Protein 3X1X (pdb70)

Nearest PDB structures (foldseek):
  3x1x-assembly1_A  TM=1.006E+00  e=3.223E-36  Rattus norvegicus
  3x1y-assembly1_A  TM=1.004E+00  e=2.080E-35  Rattus norvegicus
  4m8n-assembly1_H  TM=9.677E-01  e=2.208E-30  Homo sapiens
  3kuc-assembly1_A  TM=9.573E-01  e=3.938E-30  Homo sapiens
  3brw-assembly4_D  TM=9.652E-01  e=1.253E-29  Homo sapiens

Structure (mmCIF, N/CA/C/O backbone):
data_3X1X
#
_entry.id   3X1X
#
_cell.length_a   43.722
_cell.length_b   52.460
_cell.length_c   60.790
_cell.angle_alpha   90.00
_cell.angle_beta   90.00
_cell.angle_gamma   90.00
#
_symmetry.space_group_name_H-M   'P 21 21 21'
#
loop_
_entity.id
_entity.type
_entity.pdbx_description
1 polymer 'Ras-related protein Rap-1b'
2 non-polymer 'PHOSPHOAMINOPHOSPHONIC ACID-GUANYLATE ESTER'
3 non-polymer 'MAGNESIUM ION'
4 non-polymer 'CADMIUM ION'
5 water water
#
loop_
_atom_site.group_PDB
_atom_site.id
_atom_site.type_symbol
_atom_site.label_atom_id
_atom_site.label_alt_id
_atom_site.label_comp_id
_atom_site.label_asym_id
_atom_site.label_entity_id
_atom_site.label_seq_id
_atom_site.pdbx_PDB_ins_code
_atom_site.Cartn_x
_atom_site.Cartn_y
_atom_site.Cartn_z
_atom_site.occupancy
_atom_site.B_iso_or_equiv
_atom_site.auth_seq_id
_atom_site.auth_comp_id
_atom_site.auth_asym_id
_atom_site.auth_atom_id
_atom_site.pdbx_PDB_model_num
ATOM 1 N N . MET A 1 1 ? 27.265 -6.551 -19.223 1.00 14.54 1 MET A N 1
ATOM 2 C CA . MET A 1 1 ? 26.796 -5.354 -18.550 1.00 13.96 1 MET A CA 1
ATOM 3 C C . MET A 1 1 ? 27.324 -5.331 -17.122 1.00 13.97 1 MET A C 1
ATOM 4 O O . MET A 1 1 ? 27.363 -6.363 -16.462 1.00 14.44 1 MET A O 1
ATOM 9 N N . ARG A 1 2 ? 27.738 -4.154 -16.661 1.00 14.01 2 ARG A N 1
ATOM 10 C CA . ARG A 1 2 ? 28.187 -3.964 -15.288 1.00 14.31 2 ARG A CA 1
ATOM 11 C C . ARG A 1 2 ? 27.070 -4.352 -14.330 1.00 13.32 2 ARG A C 1
ATOM 12 O O . ARG A 1 2 ? 25.924 -3.933 -14.512 1.00 13.25 2 ARG A O 1
ATOM 20 N N . GLU A 1 3 ? 27.407 -5.171 -13.336 1.00 13.06 3 GLU A N 1
ATOM 21 C CA . GLU A 1 3 ? 26.449 -5.602 -12.326 1.00 13.50 3 GLU A CA 1
ATOM 22 C C . GLU A 1 3 ? 26.770 -4.945 -10.984 1.00 12.78 3 GLU A C 1
ATOM 23 O O . GLU A 1 3 ? 27.934 -4.776 -10.622 1.00 13.18 3 GLU A O 1
ATOM 29 N N . TYR A 1 4 ? 25.721 -4.553 -10.271 1.00 11.94 4 TYR A N 1
ATOM 30 C CA . TYR A 1 4 ? 25.833 -3.883 -8.983 1.00 11.97 4 TYR A CA 1
ATOM 31 C C . TYR A 1 4 ? 25.121 -4.747 -7.945 1.00 10.90 4 TYR A C 1
ATOM 32 O O . TYR A 1 4 ? 23.943 -5.066 -8.113 1.00 10.87 4 TYR A O 1
ATOM 41 N N . LYS A 1 5 ? 25.838 -5.117 -6.886 1.00 10.34 5 LYS A N 1
ATOM 42 C CA . LYS A 1 5 ? 25.286 -5.924 -5.803 1.00 10.27 5 LYS A CA 1
ATOM 43 C C . LYS A 1 5 ? 24.900 -5.002 -4.649 1.00 8.71 5 LYS A C 1
ATOM 44 O O . LYS A 1 5 ? 25.764 -4.476 -3.932 1.00 9.08 5 LYS A O 1
ATOM 50 N N . LEU A 1 6 ? 23.596 -4.793 -4.491 1.00 7.71 6 LEU A N 1
ATOM 51 C CA . LEU A 1 6 ? 23.072 -3.871 -3.498 1.00 7.40 6 LEU A CA 1
ATOM 52 C C . LEU A 1 6 ? 22.433 -4.648 -2.356 1.00 6.97 6 LEU A C 1
ATOM 53 O O . LEU A 1 6 ? 21.934 -5.758 -2.553 1.00 7.54 6 LEU A O 1
ATOM 58 N N . VAL A 1 7 ? 22.441 -4.049 -1.163 1.00 6.45 7 VAL A N 1
ATOM 59 C CA . VAL A 1 7 ? 21.903 -4.697 0.023 1.00 6.42 7 VAL A CA 1
ATOM 60 C C . VAL A 1 7 ? 21.005 -3.707 0.763 1.00 6.14 7 VAL A C 1
ATOM 61 O O . VAL A 1 7 ? 21.416 -2.571 1.036 1.00 6.60 7 VAL A O 1
ATOM 65 N N . VAL A 1 8 ? 19.783 -4.137 1.071 1.00 5.55 8 VAL A N 1
ATOM 66 C CA . VAL A 1 8 ? 18.808 -3.313 1.775 1.00 5.62 8 VAL A CA 1
ATOM 67 C C . VAL A 1 8 ? 18.753 -3.820 3.213 1.00 5.91 8 VAL A C 1
ATOM 68 O O . VAL A 1 8 ? 18.478 -5.001 3.437 1.00 6.61 8 VAL A O 1
ATOM 72 N N . LEU A 1 9 ? 19.020 -2.919 4.161 1.00 6.30 9 LEU A N 1
ATOM 73 C CA . LEU A 1 9 ? 19.138 -3.245 5.578 1.00 7.11 9 LEU A CA 1
ATOM 74 C C . LEU A 1 9 ? 18.285 -2.306 6.413 1.00 7.03 9 LEU A C 1
ATOM 75 O O . LEU A 1 9 ? 17.977 -1.193 5.993 1.00 7.51 9 LEU A O 1
ATOM 80 N N . GLY A 1 10 ? 17.947 -2.752 7.621 1.00 6.75 10 GLY A N 1
ATOM 81 C CA . GLY A 1 10 ? 17.177 -1.948 8.545 1.00 7.10 10 GLY A CA 1
ATOM 82 C C . GLY A 1 10 ? 16.394 -2.805 9.511 1.00 7.10 10 GLY A C 1
ATOM 83 O O . GLY A 1 10 ? 16.297 -4.025 9.355 1.00 7.31 10 GLY A O 1
ATOM 84 N N . SER A 1 11 ? 15.835 -2.154 10.526 1.00 7.18 11 SER A N 1
ATOM 85 C CA . SER A 1 11 ? 15.050 -2.839 11.532 1.00 7.66 11 SER A CA 1
ATOM 86 C C . SER A 1 11 ? 13.746 -3.397 10.972 1.00 7.51 11 SER A C 1
ATOM 87 O O . SER A 1 11 ? 13.323 -3.076 9.855 1.00 7.19 11 SER A O 1
ATOM 90 N N . GLY A 1 12 ? 13.119 -4.265 11.750 1.00 7.86 12 GLY A N 1
ATOM 91 C CA . GLY A 1 12 ? 11.924 -4.929 11.278 1.00 8.03 12 GLY A CA 1
ATOM 92 C C . GLY A 1 12 ? 10.776 -3.994 10.961 1.00 8.06 12 GLY A C 1
ATOM 93 O O . GLY A 1 12 ? 10.528 -3.025 11.677 1.00 8.76 12 GLY A O 1
ATOM 94 N N . GLY A 1 13 ? 10.084 -4.288 9.862 1.00 7.83 13 GLY A N 1
ATOM 95 C CA . GLY A 1 13 ? 8.833 -3.630 9.539 1.00 7.82 13 GLY A CA 1
ATOM 96 C C . GLY A 1 13 ? 8.919 -2.276 8.864 1.00 7.40 13 GLY A C 1
ATOM 97 O O . GLY A 1 13 ? 7.888 -1.649 8.637 1.00 8.30 13 GLY A O 1
ATOM 98 N N . VAL A 1 14 ? 10.127 -1.827 8.535 1.00 6.78 14 VAL A N 1
ATOM 99 C CA . VAL A 1 14 ? 10.305 -0.491 7.978 1.00 6.59 14 VAL A CA 1
ATOM 100 C C . VAL A 1 14 ? 9.949 -0.395 6.497 1.00 6.39 14 VAL A C 1
ATOM 101 O O . VAL A 1 14 ? 9.751 0.710 5.996 1.00 6.64 14 VAL A O 1
ATOM 105 N N . GLY A 1 15 ? 9.865 -1.541 5.820 1.00 6.36 15 GLY A N 1
ATOM 106 C CA . GLY A 1 15 ? 9.524 -1.611 4.405 1.00 6.47 15 GLY A CA 1
ATOM 107 C C . GLY A 1 15 ? 10.666 -1.992 3.482 1.00 6.12 15 GLY A C 1
ATOM 108 O O . GLY A 1 15 ? 10.654 -1.613 2.314 1.00 6.07 15 GLY A O 1
ATOM 109 N N . LYS A 1 16 ? 11.636 -2.756 3.978 1.00 5.85 16 LYS A N 1
ATOM 110 C CA . LYS A 1 16 ? 12.725 -3.236 3.134 1.00 5.77 16 LYS A CA 1
ATOM 111 C C . LYS A 1 16 ? 12.195 -4.053 1.969 1.00 5.70 16 LYS A C 1
ATOM 112 O O . LYS A 1 16 ? 12.546 -3.820 0.803 1.00 6.02 16 LYS A O 1
ATOM 118 N N . SER A 1 17 ? 11.354 -5.027 2.280 1.00 5.72 17 SER A N 1
ATOM 119 C CA . SER A 1 17 ? 10.806 -5.887 1.243 1.00 6.26 17 SER A CA 1
ATOM 120 C C . SER A 1 17 ? 9.895 -5.093 0.312 1.00 6.23 17 SER A C 1
ATOM 121 O O . SER A 1 17 ? 9.957 -5.244 -0.914 1.00 6.40 17 SER A O 1
ATOM 124 N N . ALA A 1 18 ? 9.044 -4.253 0.887 1.00 6.06 18 ALA A N 1
ATOM 125 C CA . ALA A 1 18 ? 8.126 -3.465 0.082 1.00 6.18 18 ALA A CA 1
ATOM 126 C C . ALA A 1 18 ? 8.877 -2.565 -0.900 1.00 5.92 18 ALA A C 1
ATOM 127 O O . ALA A 1 18 ? 8.494 -2.444 -2.061 1.00 6.02 18 ALA A O 1
ATOM 129 N N . LEU A 1 19 ? 9.934 -1.909 -0.436 1.00 5.90 19 LEU A N 1
ATOM 130 C CA . LEU A 1 19 ? 10.705 -1.048 -1.327 1.00 6.11 19 LEU A CA 1
ATOM 131 C C . LEU A 1 19 ? 11.362 -1.848 -2.440 1.00 5.82 19 LEU A C 1
ATOM 132 O O . LEU A 1 19 ? 11.361 -1.431 -3.603 1.00 6.07 19 LEU A O 1
ATOM 137 N N . THR A 1 20 ? 11.928 -2.988 -2.080 1.00 5.97 20 THR A N 1
ATOM 138 C CA . THR A 1 20 ? 12.655 -3.802 -3.046 1.00 6.11 20 THR A CA 1
ATOM 139 C C . THR A 1 20 ? 11.701 -4.313 -4.127 1.00 6.08 20 THR A C 1
ATOM 140 O O . THR A 1 20 ? 11.975 -4.223 -5.330 1.00 6.30 20 THR A O 1
ATOM 144 N N . VAL A 1 21 ? 10.573 -4.858 -3.686 1.00 5.97 21 VAL A N 1
ATOM 145 C CA . VAL A 1 21 ? 9.584 -5.398 -4.611 1.00 6.25 21 VAL A CA 1
ATOM 146 C C . VAL A 1 21 ? 8.920 -4.299 -5.447 1.00 6.12 21 VAL A C 1
ATOM 147 O O . VAL A 1 21 ? 8.690 -4.476 -6.656 1.00 6.36 21 VAL A O 1
ATOM 151 N N . GLN A 1 22 ? 8.630 -3.152 -4.835 1.00 6.18 22 GLN A N 1
ATOM 152 C CA . GLN A 1 22 ? 8.076 -2.039 -5.606 1.00 6.43 22 GLN A CA 1
ATOM 153 C C . GLN A 1 22 ? 9.063 -1.606 -6.700 1.00 6.24 22 GLN A C 1
ATOM 154 O O . GLN A 1 22 ? 8.687 -1.431 -7.864 1.00 6.74 22 GLN A O 1
ATOM 160 N N . PHE A 1 23 ? 10.334 -1.460 -6.344 1.00 6.00 23 PHE A N 1
ATOM 161 C CA . PHE A 1 23 ? 11.320 -1.081 -7.348 1.00 6.26 23 PHE A CA 1
ATOM 162 C C . PHE A 1 23 ? 11.457 -2.127 -8.453 1.00 6.15 23 PHE A C 1
ATOM 163 O O . PHE A 1 23 ? 11.376 -1.814 -9.643 1.00 6.74 23 PHE A O 1
ATOM 171 N N . VAL A 1 24 ? 11.680 -3.371 -8.051 1.00 6.14 24 VAL A N 1
ATOM 172 C CA . VAL A 1 24 ? 12.031 -4.403 -9.016 1.00 6.39 24 VAL A CA 1
ATOM 173 C C . VAL A 1 24 ? 10.829 -4.881 -9.834 1.00 6.49 24 VAL A C 1
ATOM 174 O O . VAL A 1 24 ? 10.945 -5.135 -11.041 1.00 6.79 24 VAL A O 1
ATOM 178 N N . GLN A 1 25 ? 9.673 -4.983 -9.179 1.00 6.99 25 GLN A N 1
ATOM 179 C CA . GLN A 1 25 ? 8.495 -5.599 -9.774 1.00 7.57 25 GLN A CA 1
ATOM 180 C C . GLN A 1 25 ? 7.318 -4.651 -9.980 1.00 7.43 25 GLN A C 1
ATOM 181 O O . GLN A 1 25 ? 6.356 -5.020 -10.648 1.00 7.65 25 GLN A O 1
ATOM 187 N N . GLY A 1 26 ? 7.384 -3.430 -9.447 1.00 7.61 26 GLY A N 1
ATOM 188 C CA . GLY A 1 26 ? 6.335 -2.456 -9.693 1.00 7.98 26 GLY A CA 1
ATOM 189 C C . GLY A 1 26 ? 5.024 -2.722 -8.979 1.00 8.49 26 GLY A C 1
ATOM 190 O O . GLY A 1 26 ? 3.986 -2.205 -9.394 1.00 9.07 26 GLY A O 1
ATOM 191 N N . ILE A 1 27 ? 5.070 -3.512 -7.905 1.00 8.66 27 ILE A N 1
ATOM 192 C CA . ILE A 1 27 ? 3.878 -3.858 -7.141 1.00 9.10 27 ILE A CA 1
ATOM 193 C C . ILE A 1 27 ? 4.132 -3.672 -5.646 1.00 8.63 27 ILE A C 1
ATOM 194 O O . ILE A 1 27 ? 5.280 -3.724 -5.191 1.00 8.35 27 ILE A O 1
ATOM 199 N N . PHE A 1 28 ? 3.059 -3.407 -4.903 1.00 8.46 28 PHE A N 1
ATOM 200 C CA . PHE A 1 28 ? 3.135 -3.227 -3.454 1.00 8.94 28 PHE A CA 1
ATOM 201 C C . PHE A 1 28 ? 2.765 -4.541 -2.779 1.00 9.70 28 PHE A C 1
ATOM 202 O O . PHE A 1 28 ? 1.730 -5.123 -3.080 1.00 10.38 28 PHE A O 1
ATOM 210 N N . VAL A 1 29 ? 3.615 -5.004 -1.867 1.00 9.70 29 VAL A N 1
ATOM 211 C CA . VAL A 1 29 ? 3.391 -6.303 -1.227 1.00 10.33 29 VAL A CA 1
ATOM 212 C C . VAL A 1 29 ? 2.159 -6.367 -0.324 1.00 10.65 29 VAL A C 1
ATOM 213 O O . VAL A 1 29 ? 1.708 -7.459 0.018 1.00 10.66 29 VAL A O 1
ATOM 217 N N . GLU A 1 30 ? 1.621 -5.207 0.050 1.00 11.05 30 GLU A N 1
ATOM 218 C CA . GLU A 1 30 ? 0.533 -5.133 1.022 1.00 11.96 30 GLU A CA 1
ATOM 219 C C . GLU A 1 30 ? 0.963 -5.843 2.310 1.00 11.88 30 GLU A C 1
ATOM 220 O O . GLU A 1 30 ? 1.951 -5.443 2.917 1.00 11.74 30 GLU A O 1
ATOM 226 N N . LYS A 1 31 ? 0.263 -6.901 2.712 1.00 12.36 31 LYS A N 1
ATOM 227 C CA . LYS A 1 31 ? 0.624 -7.618 3.936 1.00 13.02 31 LYS A CA 1
ATOM 228 C C . LYS A 1 31 ? 1.485 -8.868 3.684 1.00 13.04 31 LYS A C 1
ATOM 229 O O . LYS A 1 31 ? 1.851 -9.564 4.635 1.00 13.49 31 LYS A O 1
ATOM 235 N N . TYR A 1 32 ? 1.805 -9.171 2.426 1.00 12.66 32 TYR A N 1
ATOM 236 C CA . TYR A 1 32 ? 2.648 -10.339 2.168 1.00 12.60 32 TYR A CA 1
ATOM 237 C C . TYR A 1 32 ? 4.064 -10.082 2.659 1.00 12.82 32 TYR A C 1
ATOM 238 O O . TYR A 1 32 ? 4.653 -9.035 2.392 1.00 12.64 32 TYR A O 1
ATOM 247 N N . ASP A 1 33 ? 4.602 -11.064 3.365 1.00 13.49 33 ASP A N 1
ATOM 248 C CA . ASP A 1 33 ? 5.824 -10.892 4.126 1.00 14.31 33 ASP A CA 1
ATOM 249 C C . ASP A 1 33 ? 6.819 -11.957 3.681 1.00 14.24 33 ASP A C 1
ATOM 250 O O . ASP A 1 33 ? 6.743 -13.095 4.144 1.00 14.70 33 ASP A O 1
ATOM 255 N N . PRO A 1 34 ? 7.738 -11.606 2.757 1.00 13.74 34 PRO A N 1
ATOM 256 C CA . PRO A 1 34 ? 8.745 -12.597 2.359 1.00 14.04 34 PRO A CA 1
ATOM 257 C C . PRO A 1 34 ? 9.538 -13.083 3.562 1.00 14.84 34 PRO A C 1
ATOM 258 O O . PRO A 1 34 ? 9.842 -12.304 4.469 1.00 15.18 34 PRO A O 1
ATOM 262 N N . THR A 1 35 ? 9.861 -14.367 3.585 1.00 15.42 35 THR A N 1
ATOM 263 C CA . THR A 1 35 ? 10.610 -14.905 4.712 1.00 15.96 35 THR A CA 1
ATOM 264 C C . THR A 1 35 ? 11.942 -15.481 4.276 1.00 15.16 35 THR A C 1
ATOM 265 O O . THR A 1 35 ? 12.643 -16.122 5.065 1.00 15.89 35 THR A O 1
ATOM 269 N N . ILE A 1 36 ? 12.279 -15.246 3.014 1.00 13.60 36 ILE A N 1
ATOM 270 C CA . ILE A 1 36 ? 13.595 -15.573 2.490 1.00 12.67 36 ILE A CA 1
ATOM 271 C C . ILE A 1 36 ? 14.358 -14.266 2.311 1.00 10.81 36 ILE A C 1
ATOM 272 O O . ILE A 1 36 ? 13.779 -13.246 1.936 1.00 10.44 36 ILE A O 1
ATOM 277 N N . GLU A 1 37 ? 15.646 -14.290 2.635 1.00 9.90 37 GLU A N 1
ATOM 278 C CA . GLU A 1 37 ? 16.540 -13.201 2.275 1.00 9.53 37 GLU A CA 1
ATOM 279 C C . GLU A 1 37 ? 16.953 -13.381 0.827 1.00 10.09 37 GLU A C 1
ATOM 280 O O . GLU A 1 37 ? 17.984 -13.975 0.508 1.00 11.16 37 GLU A O 1
ATOM 286 N N . ASP A 1 38 ? 16.124 -12.857 -0.058 1.00 9.58 38 ASP A N 1
ATOM 287 C CA . ASP A 1 38 ? 16.269 -13.150 -1.469 1.00 9.14 38 ASP A CA 1
ATOM 288 C C . ASP A 1 38 ? 16.874 -11.977 -2.206 1.00 8.39 38 ASP A C 1
ATOM 289 O O . ASP A 1 38 ? 16.920 -10.846 -1.705 1.00 8.43 38 ASP A O 1
ATOM 294 N N . SER A 1 39 ? 17.327 -12.274 -3.416 1.00 8.67 39 SER A N 1
ATOM 295 C CA . SER A 1 39 ? 17.851 -11.265 -4.312 1.00 9.71 39 SER A CA 1
ATOM 296 C C . SER A 1 39 ? 16.882 -11.031 -5.466 1.00 9.10 39 SER A C 1
ATOM 297 O O . SER A 1 39 ? 16.191 -11.951 -5.919 1.00 10.19 39 SER A O 1
ATOM 300 N N . TYR A 1 40 ? 16.849 -9.783 -5.922 1.00 7.92 40 TYR A N 1
ATOM 301 C CA . TYR A 1 40 ? 15.877 -9.300 -6.893 1.00 7.74 40 TYR A CA 1
ATOM 302 C C . TYR A 1 40 ? 16.617 -8.497 -7.959 1.00 7.84 40 TYR A C 1
ATOM 303 O O . TYR A 1 40 ? 17.374 -7.583 -7.628 1.00 8.78 40 TYR A O 1
ATOM 312 N N . ARG A 1 41 ? 16.399 -8.833 -9.228 1.00 7.43 41 ARG A N 1
ATOM 313 C CA . ARG A 1 41 ? 17.181 -8.258 -10.316 1.00 7.30 41 ARG A CA 1
ATOM 314 C C . ARG A 1 41 ? 16.389 -7.308 -11.195 1.00 6.84 41 ARG A C 1
ATOM 315 O O . ARG A 1 41 ? 15.242 -7.586 -11.540 1.00 6.57 41 ARG A O 1
ATOM 323 N N . LYS A 1 42 ? 17.021 -6.203 -11.583 1.00 6.81 42 LYS A N 1
ATOM 324 C CA . LYS A 1 42 ? 16.428 -5.246 -12.508 1.00 6.88 42 LYS A CA 1
ATOM 325 C C . LYS A 1 42 ? 17.530 -4.500 -13.240 1.00 7.26 42 LYS A C 1
ATOM 326 O O . LYS A 1 42 ? 18.490 -4.039 -12.620 1.00 7.39 42 LYS A O 1
ATOM 332 N N . GLN A 1 43 ? 17.368 -4.343 -14.554 1.00 7.63 43 GLN A N 1
ATOM 333 C CA . GLN A 1 43 ? 18.285 -3.537 -15.343 1.00 8.46 43 GLN A CA 1
ATOM 334 C C . GLN A 1 43 ? 17.775 -2.107 -15.397 1.00 9.28 43 GLN A C 1
ATOM 335 O O . GLN A 1 43 ? 16.581 -1.877 -15.598 1.00 9.78 43 GLN A O 1
ATOM 341 N N . VAL A 1 44 ? 18.676 -1.145 -15.229 1.00 10.30 44 VAL A N 1
ATOM 342 C CA . VAL A 1 44 ? 18.307 0.258 -15.327 1.00 11.36 44 VAL A CA 1
ATOM 343 C C . VAL A 1 44 ? 19.382 1.030 -16.081 1.00 10.78 44 VAL A C 1
ATOM 344 O O . VAL A 1 44 ? 20.457 0.504 -16.393 1.00 10.58 44 VAL A O 1
ATOM 348 N N . GLU A 1 45 ? 19.072 2.283 -16.376 1.00 11.10 45 GLU A N 1
ATOM 349 C CA . GLU A 1 45 ? 20.038 3.190 -16.956 1.00 11.63 45 GLU A CA 1
ATOM 350 C C . GLU A 1 45 ? 20.128 4.385 -16.029 1.00 11.55 45 GLU A C 1
ATOM 351 O O . GLU A 1 45 ? 19.121 5.026 -15.717 1.00 12.12 45 GLU A O 1
ATOM 357 N N . VAL A 1 46 ? 21.338 4.658 -15.567 1.00 11.69 46 VAL A N 1
ATOM 358 C CA . VAL A 1 46 ? 21.577 5.758 -14.655 1.00 12.33 46 VAL A CA 1
ATOM 359 C C . VAL A 1 46 ? 22.684 6.586 -15.262 1.00 13.26 46 VAL A C 1
ATOM 360 O O . VAL A 1 46 ? 23.755 6.064 -15.587 1.00 13.34 46 VAL A O 1
ATOM 364 N N . ASP A 1 47 ? 22.408 7.872 -15.444 1.00 14.44 47 ASP A N 1
ATOM 365 C CA . ASP A 1 47 ? 23.350 8.782 -16.079 1.00 15.68 47 ASP A CA 1
ATOM 366 C C . ASP A 1 47 ? 23.892 8.218 -17.401 1.00 15.88 47 ASP A C 1
ATOM 367 O O . ASP A 1 47 ? 25.102 8.193 -17.621 1.00 16.20 47 ASP A O 1
ATOM 372 N N . ALA A 1 48 ? 22.982 7.738 -18.249 1.00 15.67 48 ALA A N 1
ATOM 373 C CA . ALA A 1 48 ? 23.307 7.231 -19.590 1.00 15.55 48 ALA A CA 1
ATOM 374 C C . ALA A 1 48 ? 24.195 5.984 -19.606 1.00 15.15 48 ALA A C 1
ATOM 375 O O . ALA A 1 48 ? 24.835 5.676 -20.614 1.00 15.25 48 ALA A O 1
ATOM 377 N N . GLN A 1 49 ? 24.219 5.265 -18.491 1.00 14.70 49 GLN A N 1
ATOM 378 C CA . GLN A 1 49 ? 25.010 4.048 -18.374 1.00 14.85 49 GLN A CA 1
ATOM 379 C C . GLN A 1 49 ? 24.117 2.904 -17.923 1.00 13.57 49 GLN A C 1
ATOM 380 O O . GLN A 1 49 ? 23.354 3.046 -16.967 1.00 13.16 49 GLN A O 1
ATOM 386 N N . GLN A 1 50 ? 24.220 1.769 -18.607 1.00 12.85 50 GLN A N 1
ATOM 387 C CA . GLN A 1 50 ? 23.405 0.608 -18.288 1.00 12.87 50 GLN A CA 1
ATOM 388 C C . GLN A 1 50 ? 23.988 -0.170 -17.131 1.00 12.21 50 GLN A C 1
ATOM 389 O O . GLN A 1 50 ? 25.195 -0.418 -17.067 1.00 12.51 50 GLN A O 1
ATOM 395 N N . CYS A 1 51 ? 23.091 -0.572 -16.241 1.00 12.05 51 CYS A N 1
ATOM 396 C CA . CYS A 1 51 ? 23.434 -1.198 -14.983 1.00 12.64 51 CYS A CA 1
ATOM 397 C C . CYS A 1 51 ? 22.518 -2.401 -14.755 1.00 11.34 51 CYS A C 1
ATOM 398 O O . CYS A 1 51 ? 21.309 -2.253 -14.851 1.00 11.59 51 CYS A O 1
ATOM 401 N N . MET A 1 52 ? 23.063 -3.578 -14.439 1.00 10.24 52 MET A N 1
ATOM 402 C CA . MET A 1 52 ? 22.219 -4.644 -13.881 1.00 9.76 52 MET A CA 1
ATOM 403 C C . MET A 1 52 ? 22.301 -4.606 -12.373 1.00 8.92 52 MET A C 1
ATOM 404 O O . MET A 1 52 ? 23.381 -4.747 -11.802 1.00 9.17 52 MET A O 1
ATOM 409 N N . LEU A 1 53 ? 21.160 -4.417 -11.727 1.00 8.60 53 LEU A N 1
ATOM 410 C CA . LEU A 1 53 ? 21.125 -4.384 -10.276 1.00 8.87 53 LEU A CA 1
ATOM 411 C C . LEU A 1 53 ? 20.637 -5.706 -9.721 1.00 8.51 53 LEU A C 1
ATOM 412 O O . LEU A 1 53 ? 19.661 -6.271 -10.207 1.00 9.09 53 LEU A O 1
ATOM 417 N N . GLU A 1 54 ? 21.333 -6.195 -8.701 1.00 8.50 54 GLU A N 1
ATOM 418 C CA . GLU A 1 54 ? 20.863 -7.337 -7.935 1.00 8.95 54 GLU A CA 1
ATOM 419 C C . GLU A 1 54 ? 20.771 -6.899 -6.485 1.00 8.15 54 GLU A C 1
ATOM 420 O O . GLU A 1 54 ? 21.779 -6.553 -5.867 1.00 9.05 54 GLU A O 1
ATOM 426 N N . ILE A 1 55 ? 19.547 -6.887 -5.970 1.00 7.26 55 ILE A N 1
ATOM 427 C CA . ILE A 1 55 ? 19.245 -6.281 -4.682 1.00 6.97 55 ILE A CA 1
ATOM 428 C C . ILE A 1 55 ? 18.863 -7.346 -3.668 1.00 6.76 55 ILE A C 1
ATOM 429 O O . ILE A 1 55 ? 17.911 -8.102 -3.876 1.00 7.09 55 ILE A O 1
ATOM 434 N N . LEU A 1 56 ? 19.624 -7.407 -2.576 1.00 6.89 56 LEU A N 1
ATOM 435 C CA . LEU A 1 56 ? 19.398 -8.372 -1.514 1.00 7.10 56 LEU A CA 1
ATOM 436 C C . LEU A 1 56 ? 18.505 -7.760 -0.434 1.00 6.63 56 LEU A C 1
ATOM 437 O O . LEU A 1 56 ? 18.836 -6.736 0.167 1.00 7.01 56 LEU A O 1
ATOM 442 N N . ASP A 1 57 ? 17.367 -8.405 -0.204 1.00 6.46 57 ASP A N 1
ATOM 443 C CA . ASP A 1 57 ? 16.373 -7.998 0.781 1.00 6.77 57 ASP A CA 1
ATOM 444 C C . ASP A 1 57 ? 16.614 -8.727 2.103 1.00 7.31 57 ASP A C 1
ATOM 445 O O . ASP A 1 57 ? 16.164 -9.849 2.285 1.00 8.18 57 ASP A O 1
ATOM 450 N N . THR A 1 58 ? 17.310 -8.088 3.031 1.00 7.19 58 THR A N 1
ATOM 451 C CA . THR A 1 58 ? 17.687 -8.767 4.266 1.00 7.40 58 THR A CA 1
ATOM 452 C C . THR A 1 58 ? 16.581 -8.788 5.321 1.00 7.47 58 THR A C 1
ATOM 453 O O . THR A 1 58 ? 15.636 -8.001 5.275 1.00 7.81 58 THR A O 1
ATOM 457 N N . ALA A 1 59 ? 16.733 -9.690 6.288 1.00 8.02 59 ALA A N 1
ATOM 458 C CA . ALA A 1 59 ? 15.830 -9.762 7.424 1.00 8.52 59 ALA A CA 1
ATOM 459 C C . ALA A 1 59 ? 15.981 -8.530 8.310 1.00 8.74 59 ALA A C 1
ATOM 460 O O . ALA A 1 59 ? 17.061 -7.943 8.398 1.00 9.05 59 ALA A O 1
ATOM 462 N N . GLY A 1 60 ? 14.903 -8.155 8.985 1.00 9.15 60 GLY A N 1
ATOM 463 C CA . GLY A 1 60 ? 14.985 -7.104 9.978 1.00 9.81 60 GLY A CA 1
ATOM 464 C C . GLY A 1 60 ? 16.064 -7.384 11.002 1.00 10.30 60 GLY A C 1
ATOM 465 O O . GLY A 1 60 ? 16.297 -8.527 11.381 1.00 10.52 60 GLY A O 1
ATOM 466 N N . THR A 1 61 ? 16.710 -6.324 11.463 1.00 11.00 61 THR A N 1
ATOM 467 C CA . THR A 1 61 ? 17.843 -6.440 12.363 1.00 12.08 61 THR A CA 1
ATOM 468 C C . THR A 1 61 ? 17.553 -7.280 13.618 1.00 12.82 61 THR A C 1
ATOM 469 O O . THR A 1 61 ? 18.394 -8.074 14.031 1.00 13.26 61 THR A O 1
ATOM 473 N N . GLU A 1 62 ? 16.353 -7.147 14.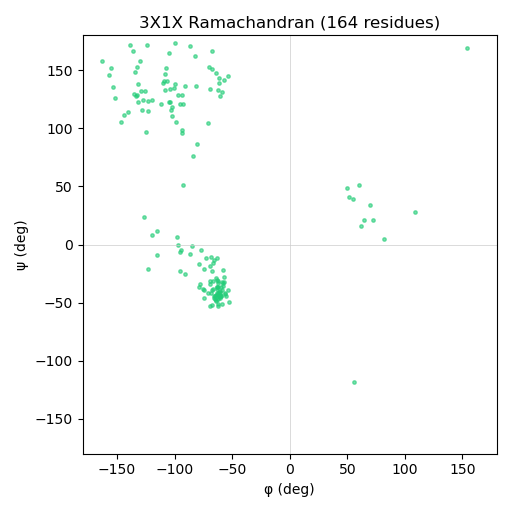185 1.00 13.12 62 GLU A N 1
ATOM 474 C CA . GLU A 1 62 ? 15.968 -7.931 15.368 1.00 13.66 62 GLU A CA 1
ATOM 475 C C . GLU A 1 62 ? 16.063 -9.437 15.129 1.00 13.83 62 GLU A C 1
ATOM 476 O O . GLU A 1 62 ? 16.204 -10.217 16.068 1.00 13.89 62 GLU A O 1
ATOM 482 N N . GLN A 1 63 ? 16.012 -9.815 13.857 1.00 14.50 63 GLN A N 1
ATOM 483 C CA . GLN A 1 63 ? 15.801 -11.174 13.394 1.00 15.69 63 GLN A CA 1
ATOM 484 C C . GLN A 1 63 ? 16.937 -11.508 12.434 1.00 15.41 63 GLN A C 1
ATOM 485 O O . GLN A 1 63 ? 16.800 -12.375 11.566 1.00 15.46 63 GLN A O 1
ATOM 491 N N . PHE A 1 64 ? 18.062 -10.811 12.577 1.00 15.12 64 PHE A N 1
ATOM 492 C CA . PHE A 1 64 ? 19.133 -10.950 11.597 1.00 15.18 64 PHE A CA 1
ATOM 493 C C . PHE A 1 64 ? 19.688 -12.363 11.591 1.00 14.34 64 PHE A C 1
ATOM 494 O O . PHE A 1 64 ? 19.697 -13.044 12.618 1.00 14.47 64 PHE A O 1
ATOM 502 N N . THR A 1 65 ? 20.123 -12.802 10.417 1.00 13.54 65 THR A N 1
ATOM 503 C CA . THR A 1 65 ? 20.545 -14.174 10.234 1.00 13.04 65 THR A CA 1
ATOM 504 C C . THR A 1 65 ? 22.054 -14.294 10.297 1.00 12.71 65 THR A C 1
ATOM 505 O O . THR A 1 65 ? 22.783 -13.294 10.317 1.00 12.76 65 THR A O 1
ATOM 509 N N . ALA A 1 66 ? 22.509 -15.538 10.271 1.00 12.46 66 ALA A N 1
ATOM 510 C CA . ALA A 1 66 ? 23.926 -15.857 10.318 1.00 12.38 66 ALA A CA 1
ATOM 511 C C . ALA A 1 66 ? 24.677 -15.375 9.081 1.00 12.40 66 ALA A C 1
ATOM 512 O O . ALA A 1 66 ? 25.905 -15.337 9.084 1.00 12.91 66 ALA A O 1
ATOM 514 N N . MET A 1 67 ? 23.941 -14.999 8.036 1.00 12.29 67 MET A N 1
ATOM 515 C CA . MET A 1 67 ? 24.535 -14.537 6.783 1.00 12.47 67 MET A CA 1
ATOM 516 C C . MET A 1 67 ? 24.862 -13.041 6.764 1.00 12.18 67 MET A C 1
ATOM 517 O O . MET A 1 67 ? 25.498 -12.566 5.828 1.00 11.94 67 MET A O 1
ATOM 522 N N . ARG A 1 68 ? 24.444 -12.293 7.781 1.00 12.83 68 ARG A N 1
ATOM 523 C CA . ARG A 1 68 ? 24.532 -10.834 7.677 1.00 13.52 68 ARG A CA 1
ATOM 524 C C . ARG A 1 68 ? 25.952 -10.263 7.506 1.00 13.67 68 ARG A C 1
ATOM 525 O O . ARG A 1 68 ? 26.149 -9.336 6.722 1.00 13.48 68 ARG A O 1
ATOM 533 N N . ASP A 1 69 ? 26.938 -10.793 8.223 1.00 14.20 69 ASP A N 1
ATOM 534 C CA . ASP A 1 69 ? 28.299 -10.277 8.062 1.00 14.60 69 ASP A CA 1
ATOM 535 C C . ASP A 1 69 ? 28.826 -10.499 6.636 1.00 13.35 69 ASP A C 1
ATOM 536 O O . ASP A 1 69 ? 29.513 -9.639 6.078 1.00 13.55 69 ASP A O 1
ATOM 541 N N . LEU A 1 70 ? 28.471 -11.633 6.039 1.00 12.04 70 LEU A N 1
ATOM 542 C CA . LEU A 1 70 ? 28.808 -11.895 4.643 1.00 11.13 70 LEU A CA 1
ATOM 543 C C . LEU A 1 70 ? 28.202 -10.836 3.726 1.00 9.93 70 LEU A C 1
ATOM 544 O O . LEU A 1 70 ? 28.866 -10.330 2.822 1.00 9.70 70 LEU A O 1
ATOM 549 N N . TYR A 1 71 ? 26.940 -10.492 3.968 1.00 9.48 71 TYR A N 1
ATOM 550 C CA . TYR A 1 71 ? 26.282 -9.464 3.166 1.00 9.35 71 TYR A CA 1
ATOM 551 C C . TYR A 1 71 ? 26.972 -8.110 3.313 1.00 9.25 71 TYR A C 1
ATOM 552 O O . TYR A 1 71 ? 27.123 -7.371 2.336 1.00 9.11 71 TYR A O 1
ATOM 561 N N . MET A 1 72 ? 27.355 -7.771 4.542 1.00 9.76 72 MET A N 1
ATOM 562 C CA . MET A 1 72 ? 27.982 -6.482 4.804 1.00 11.06 72 MET A CA 1
ATOM 563 C C . MET A 1 72 ? 29.376 -6.407 4.199 1.00 11.33 72 MET A C 1
ATOM 564 O O . MET A 1 72 ? 29.808 -5.347 3.762 1.00 11.67 72 MET A O 1
ATOM 569 N N . LYS A 1 73 ? 30.081 -7.529 4.173 1.00 11.32 73 LYS A N 1
ATOM 570 C CA . LYS A 1 73 ? 31.422 -7.537 3.607 1.00 11.65 73 LYS A CA 1
ATOM 571 C C . LYS A 1 73 ? 31.385 -7.464 2.085 1.00 11.08 73 LYS A C 1
ATOM 572 O O . LYS A 1 73 ? 32.200 -6.786 1.472 1.00 11.86 73 LYS A O 1
ATOM 578 N N . ASN A 1 74 ? 30.431 -8.165 1.485 1.00 10.14 74 ASN A N 1
ATOM 579 C CA . ASN A 1 74 ? 30.418 -8.347 0.041 1.00 10.10 74 ASN A CA 1
ATOM 580 C C . ASN A 1 74 ? 29.563 -7.358 -0.746 1.00 9.84 74 ASN A C 1
ATOM 581 O O . ASN A 1 74 ? 29.803 -7.131 -1.925 1.00 10.52 74 ASN A O 1
ATOM 586 N N . GLY A 1 75 ? 28.583 -6.751 -0.089 1.00 9.15 75 GLY A N 1
ATOM 587 C CA . GLY A 1 75 ? 27.716 -5.801 -0.759 1.00 8.58 75 GLY A CA 1
ATOM 588 C C . GLY A 1 75 ? 28.491 -4.611 -1.285 1.00 8.22 75 GLY A C 1
ATOM 589 O O . GLY A 1 75 ? 29.431 -4.139 -0.640 1.00 8.56 75 GLY A O 1
ATOM 590 N N . GLN A 1 76 ? 28.092 -4.116 -2.454 1.00 8.04 76 GLN A N 1
ATOM 591 C CA . GLN A 1 76 ? 28.770 -2.976 -3.055 1.00 8.62 76 GLN A CA 1
ATOM 592 C C . GLN A 1 76 ? 28.160 -1.641 -2.643 1.00 8.43 76 GLN A C 1
ATOM 593 O O . GLN A 1 76 ? 28.825 -0.599 -2.676 1.00 9.54 76 GLN A O 1
ATOM 599 N N . GLY A 1 77 ? 26.887 -1.662 -2.275 1.00 7.65 77 GLY A N 1
ATOM 600 C CA . GLY A 1 77 ? 26.225 -0.467 -1.796 1.00 7.53 77 GLY A CA 1
ATOM 601 C C . GLY A 1 77 ? 25.064 -0.860 -0.917 1.00 6.91 77 GLY A C 1
ATOM 602 O O . GLY A 1 77 ? 24.487 -1.936 -1.097 1.00 6.74 77 GLY A O 1
ATOM 603 N N . PHE A 1 78 ? 24.722 0.016 0.023 1.00 6.86 78 PHE A N 1
ATOM 604 C CA . PHE A 1 78 ? 23.748 -0.298 1.059 1.00 6.88 78 PHE A CA 1
ATOM 605 C C . PHE A 1 78 ? 22.665 0.764 1.169 1.00 6.72 78 PHE A C 1
ATOM 606 O O . PHE A 1 78 ? 22.958 1.958 1.204 1.00 7.41 78 PHE A O 1
ATOM 614 N N . ALA A 1 79 ? 21.412 0.325 1.213 1.00 5.94 79 ALA A N 1
ATOM 615 C CA . ALA A 1 79 ? 20.309 1.210 1.557 1.00 6.14 79 ALA A CA 1
ATOM 616 C C . ALA A 1 79 ? 19.938 0.919 3.001 1.00 6.00 79 ALA A C 1
ATOM 617 O O . ALA A 1 79 ? 19.573 -0.214 3.333 1.00 6.61 79 ALA A O 1
ATOM 619 N N . LEU A 1 80 ? 20.071 1.927 3.862 1.00 5.85 80 LEU A N 1
ATOM 620 C CA . LEU A 1 80 ? 19.743 1.796 5.282 1.00 6.43 80 LEU A CA 1
ATOM 621 C C . LEU A 1 80 ? 18.394 2.462 5.483 1.00 5.95 80 LEU A C 1
ATOM 622 O O . LEU A 1 80 ? 18.265 3.688 5.354 1.00 6.46 80 LEU A O 1
ATOM 627 N N . VAL A 1 81 ? 17.394 1.638 5.767 1.00 5.69 81 VAL A N 1
ATOM 628 C CA . VAL A 1 81 ? 16.008 2.066 5.761 1.00 5.90 81 VAL A CA 1
ATOM 629 C C . VAL A 1 81 ? 15.461 2.154 7.178 1.00 5.61 81 VAL A C 1
ATOM 630 O O . VAL A 1 81 ? 15.651 1.236 7.985 1.00 5.97 81 VAL A O 1
ATOM 634 N N . TYR A 1 82 ? 14.781 3.263 7.464 1.00 5.89 82 TYR A N 1
ATOM 635 C CA . TYR A 1 82 ? 13.981 3.399 8.670 1.00 6.18 82 TYR A CA 1
ATOM 636 C C . TYR A 1 82 ? 12.559 3.765 8.273 1.00 6.13 82 TYR A C 1
ATOM 637 O O . TYR A 1 82 ? 12.274 4.031 7.107 1.00 6.42 82 TYR A O 1
ATOM 646 N N . SER A 1 83 ? 11.660 3.760 9.251 1.00 6.24 83 SER A N 1
ATOM 647 C CA . SER A 1 83 ? 10.332 4.308 9.044 1.00 6.43 83 SER A CA 1
ATOM 648 C C . SER A 1 83 ? 10.231 5.669 9.706 1.00 6.42 83 SER A C 1
ATOM 649 O O . SER A 1 83 ? 10.603 5.831 10.872 1.00 6.48 83 SER A O 1
ATOM 652 N N . ILE A 1 84 ? 9.685 6.650 8.991 1.00 6.49 84 ILE A N 1
ATOM 653 C CA . ILE A 1 84 ? 9.481 7.968 9.583 1.00 7.03 84 ILE A CA 1
ATOM 654 C C . ILE A 1 84 ? 8.496 7.945 10.756 1.00 6.73 84 ILE A C 1
ATOM 655 O O . ILE A 1 84 ? 8.394 8.936 11.484 1.00 6.95 84 ILE A O 1
ATOM 660 N N . THR A 1 85 ? 7.792 6.830 10.941 1.00 6.60 85 THR A N 1
ATOM 661 C CA . THR A 1 85 ? 6.798 6.705 12.005 1.00 6.74 85 THR A CA 1
ATOM 662 C C . THR A 1 85 ? 7.315 5.998 13.264 1.00 6.72 85 THR A C 1
ATOM 663 O O . THR A 1 85 ? 6.538 5.753 14.191 1.00 6.94 85 THR A O 1
ATOM 667 N N . ALA A 1 86 ? 8.614 5.691 13.317 1.00 6.46 86 ALA A N 1
ATOM 668 C CA . ALA A 1 86 ? 9.188 5.012 14.486 1.00 6.60 86 ALA A CA 1
ATOM 669 C C . ALA A 1 86 ? 10.630 5.457 14.734 1.00 6.46 86 ALA A C 1
ATOM 670 O O . ALA A 1 86 ? 11.557 5.080 14.007 1.00 6.59 86 ALA A O 1
ATOM 672 N N . GLN A 1 87 ? 10.818 6.276 15.761 1.00 6.49 87 GLN A N 1
ATOM 673 C CA . GLN A 1 87 ? 12.136 6.798 16.083 1.00 6.75 87 GLN A CA 1
ATOM 674 C C . GLN A 1 87 ? 13.161 5.697 16.353 1.00 6.49 87 GLN A C 1
ATOM 675 O O . GLN A 1 87 ? 14.325 5.841 15.989 1.00 6.68 87 GLN A O 1
ATOM 681 N N . SER A 1 88 ? 12.734 4.599 16.975 1.00 6.56 88 SER A N 1
ATOM 682 C CA . SER A 1 88 ? 13.642 3.497 17.257 1.00 6.67 88 SER A CA 1
ATOM 683 C C . SER A 1 88 ? 14.300 2.991 15.977 1.00 6.71 88 SER A C 1
ATOM 684 O O . SER A 1 88 ? 15.502 2.713 15.960 1.00 7.23 88 SER A O 1
ATOM 687 N N . THR A 1 89 ? 13.524 2.881 14.900 1.00 6.48 89 THR A N 1
ATOM 688 C CA . THR A 1 89 ? 14.077 2.334 13.661 1.00 6.53 89 THR A CA 1
ATOM 689 C C . THR A 1 89 ? 15.140 3.255 13.059 1.00 6.43 89 THR A C 1
ATOM 690 O O . THR A 1 89 ? 16.092 2.801 12.416 1.00 6.61 89 THR A O 1
ATOM 694 N N . PHE A 1 90 ? 14.971 4.554 13.271 1.00 6.29 90 PHE A N 1
ATOM 695 C CA . PHE A 1 90 ? 15.937 5.560 12.849 1.00 6.69 90 PHE A CA 1
ATOM 696 C C . PHE A 1 90 ? 17.218 5.471 13.673 1.00 6.71 90 PHE A C 1
ATOM 697 O O . PHE A 1 90 ? 18.317 5.358 13.120 1.00 6.94 90 PHE A O 1
ATOM 705 N N . ASN A 1 91 ? 17.077 5.506 14.995 1.00 6.84 91 ASN A N 1
ATOM 706 C CA . ASN A 1 91 ? 18.247 5.447 15.853 1.00 7.72 91 ASN A CA 1
ATOM 707 C C . ASN A 1 91 ? 19.026 4.146 15.701 1.00 7.93 91 ASN A C 1
ATOM 708 O O . ASN A 1 91 ? 20.245 4.139 15.809 1.00 8.77 91 ASN A O 1
ATOM 713 N N . ASP A 1 92 ? 18.322 3.059 15.398 1.00 7.80 92 ASP A N 1
ATOM 714 C CA . ASP A 1 92 ? 18.953 1.764 15.171 1.00 8.03 92 ASP A CA 1
ATOM 715 C C . ASP A 1 92 ? 19.994 1.825 14.045 1.00 8.17 92 ASP A C 1
ATOM 716 O O . ASP A 1 92 ? 20.936 1.029 14.015 1.00 8.31 92 ASP A O 1
ATOM 721 N N . LEU A 1 93 ? 19.805 2.736 13.092 1.00 8.03 93 LEU A N 1
ATOM 722 C CA . LEU A 1 93 ? 20.707 2.795 11.941 1.00 8.25 93 LEU A CA 1
ATOM 723 C C . LEU A 1 93 ? 22.127 3.240 12.277 1.00 8.94 93 LEU A C 1
ATOM 724 O O . LEU A 1 93 ? 23.050 2.941 11.532 1.00 8.92 93 LEU A O 1
ATOM 729 N N . GLN A 1 94 ? 22.308 3.952 13.385 1.00 10.04 94 GLN A N 1
ATOM 730 C CA . GLN A 1 94 ? 23.657 4.361 13.777 1.00 11.57 94 GLN A CA 1
ATOM 731 C C . GLN A 1 94 ? 24.539 3.143 14.052 1.00 11.72 94 GLN A C 1
ATOM 732 O O . GLN A 1 94 ? 25.641 3.024 13.509 1.00 11.51 94 GLN A O 1
ATOM 738 N N . ASP A 1 95 ? 24.053 2.231 14.888 1.00 12.35 95 ASP A N 1
ATOM 739 C CA . ASP A 1 95 ? 24.789 1.003 15.159 1.00 13.18 95 ASP A CA 1
ATOM 740 C C . ASP A 1 95 ? 24.949 0.178 13.891 1.00 12.27 95 ASP A C 1
ATOM 741 O O . ASP A 1 95 ? 25.980 -0.465 13.683 1.00 12.19 95 ASP A O 1
ATOM 746 N N . LEU A 1 96 ? 23.923 0.187 13.050 1.00 11.57 96 LEU A N 1
ATOM 747 C CA . LEU A 1 96 ? 23.962 -0.625 11.848 1.00 11.21 96 LEU A CA 1
ATOM 748 C C . LEU A 1 96 ? 25.060 -0.145 10.895 1.00 10.59 96 LEU A C 1
ATOM 749 O O . LEU A 1 96 ? 25.847 -0.943 10.377 1.00 10.59 96 LEU A O 1
ATOM 754 N N . ARG A 1 97 ? 25.126 1.163 10.679 1.00 10.36 97 ARG A N 1
ATOM 755 C CA . ARG A 1 97 ? 26.189 1.713 9.850 1.00 10.80 97 ARG A CA 1
ATOM 756 C C . ARG A 1 97 ? 27.564 1.406 10.438 1.00 10.84 97 ARG A C 1
ATOM 757 O O . ARG A 1 97 ? 28.499 1.060 9.706 1.00 10.82 97 ARG A O 1
ATOM 765 N N . GLU A 1 98 ? 27.695 1.535 11.754 1.00 11.31 98 GLU A N 1
ATOM 766 C CA . GLU A 1 98 ? 28.967 1.227 12.396 1.00 12.44 98 GLU A CA 1
ATOM 767 C C . GLU A 1 98 ? 29.390 -0.218 12.131 1.00 12.27 98 GLU A C 1
ATOM 768 O O . GLU A 1 98 ? 30.568 -0.489 11.898 1.00 12.12 98 GLU A O 1
ATOM 774 N N . GLN A 1 99 ? 28.432 -1.138 12.143 1.00 12.42 99 GLN A N 1
ATOM 775 C CA . GLN A 1 99 ? 28.733 -2.540 11.870 1.00 12.72 99 GLN A CA 1
ATOM 776 C C . GLN A 1 99 ? 29.265 -2.734 10.447 1.00 11.76 99 GLN A C 1
ATOM 777 O O . GLN A 1 99 ? 30.219 -3.480 10.230 1.00 11.48 99 GLN A O 1
ATOM 783 N N . ILE A 1 100 ? 28.657 -2.050 9.479 1.00 11.08 100 ILE A N 1
ATOM 784 C CA . ILE A 1 100 ? 29.123 -2.138 8.102 1.00 11.02 100 ILE A CA 1
ATOM 785 C C . ILE A 1 100 ? 30.551 -1.606 7.973 1.00 10.73 100 ILE A C 1
ATOM 786 O O . ILE A 1 100 ? 31.405 -2.248 7.360 1.00 10.67 100 ILE A O 1
ATOM 791 N N . LEU A 1 101 ? 30.810 -0.440 8.560 1.00 11.05 101 LEU A N 1
ATOM 792 C CA . LEU A 1 101 ? 32.146 0.142 8.492 1.00 11.94 101 LEU A CA 1
ATOM 793 C C . LEU A 1 101 ? 33.176 -0.751 9.180 1.00 11.89 101 LEU A C 1
ATOM 794 O O . LEU A 1 101 ? 34.312 -0.856 8.718 1.00 12.20 101 LEU A O 1
ATOM 799 N N . ARG A 1 102 ? 32.781 -1.399 10.271 1.00 12.17 102 ARG A N 1
ATOM 800 C CA . ARG A 1 102 ? 33.670 -2.319 10.968 1.00 12.79 102 ARG A CA 1
ATOM 801 C C . ARG A 1 102 ? 34.015 -3.514 10.089 1.00 12.43 102 ARG A C 1
ATOM 802 O O . ARG A 1 102 ? 35.176 -3.888 9.961 1.00 12.17 102 ARG A O 1
ATOM 810 N N . VAL A 1 103 ? 33.000 -4.111 9.474 1.00 12.62 103 VAL A N 1
ATOM 811 C CA . VAL A 1 103 ? 33.207 -5.261 8.603 1.00 13.16 103 VAL A CA 1
ATOM 812 C C . VAL A 1 103 ? 34.076 -4.910 7.383 1.00 12.97 103 VAL A C 1
ATOM 813 O O . VAL A 1 103 ? 34.975 -5.666 7.005 1.00 13.34 103 VAL A O 1
ATOM 817 N N . LYS A 1 104 ? 33.799 -3.760 6.770 1.00 12.68 104 LYS A N 1
ATOM 818 C CA . LYS A 1 104 ? 34.544 -3.284 5.602 1.00 12.99 104 LYS A CA 1
ATOM 819 C C . LYS A 1 104 ? 35.930 -2.744 5.964 1.00 12.98 104 LYS A C 1
ATOM 820 O O . LYS A 1 104 ? 36.818 -2.660 5.109 1.00 13.19 104 LYS A O 1
ATOM 826 N N . ASP A 1 105 ? 36.099 -2.376 7.233 1.00 13.13 105 ASP A N 1
ATOM 827 C CA . ASP A 1 105 ? 37.302 -1.699 7.733 1.00 13.90 105 ASP A CA 1
ATOM 828 C C . ASP A 1 105 ? 37.627 -0.413 6.963 1.00 15.12 105 ASP A C 1
ATOM 829 O O . ASP A 1 105 ? 38.794 -0.101 6.710 1.00 15.50 105 ASP A O 1
ATOM 834 N N . THR A 1 106 ? 36.578 0.327 6.611 1.00 16.10 106 THR A N 1
ATOM 835 C CA . THR A 1 106 ? 36.705 1.654 6.012 1.00 17.36 106 THR A CA 1
ATOM 836 C C . THR A 1 106 ? 35.378 2.411 6.104 1.00 18.17 106 THR A C 1
ATOM 837 O O . THR A 1 106 ? 34.314 1.803 6.239 1.00 17.94 106 THR A O 1
ATOM 841 N N . ASP A 1 107 ? 35.444 3.739 6.032 1.00 19.11 107 ASP A N 1
ATOM 842 C CA . ASP A 1 107 ? 34.238 4.560 6.034 1.00 19.93 107 ASP A CA 1
ATOM 843 C C . ASP A 1 107 ? 33.821 4.901 4.606 1.00 19.18 107 ASP A C 1
ATOM 844 O O . ASP A 1 107 ? 32.752 5.468 4.374 1.00 19.24 107 ASP A O 1
ATOM 849 N N . ASP A 1 108 ? 34.669 4.533 3.652 1.00 18.28 108 ASP A N 1
ATOM 850 C CA . ASP A 1 108 ? 34.402 4.791 2.241 1.00 17.59 108 ASP A CA 1
ATOM 851 C C . ASP A 1 108 ? 33.520 3.685 1.665 1.00 15.91 108 ASP A C 1
ATOM 852 O O . ASP A 1 108 ? 33.994 2.803 0.947 1.00 16.11 108 ASP A O 1
ATOM 857 N N . VAL A 1 109 ? 32.233 3.740 1.997 1.00 14.01 109 VAL A N 1
ATOM 858 C CA . VAL A 1 109 ? 31.270 2.709 1.614 1.00 12.32 109 VAL A CA 1
ATOM 859 C C . VAL A 1 109 ? 30.015 3.357 1.025 1.00 11.22 109 VAL A C 1
ATOM 860 O O . VAL A 1 109 ? 29.379 4.186 1.684 1.00 11.56 109 VAL A O 1
ATOM 864 N N . PRO A 1 110 ? 29.659 2.994 -0.221 1.00 10.09 110 PRO A N 1
ATOM 865 C CA . PRO A 1 110 ? 28.452 3.564 -0.834 1.00 9.31 110 PRO A CA 1
ATOM 866 C C . PRO A 1 110 ? 27.208 3.222 -0.033 1.00 8.45 110 PRO A C 1
ATOM 867 O O . PRO A 1 110 ? 26.939 2.058 0.256 1.00 8.14 110 PRO A O 1
ATOM 871 N N . MET A 1 111 ? 26.441 4.248 0.301 1.00 8.34 111 MET A N 1
ATOM 872 C CA . MET A 1 111 ? 25.336 4.082 1.226 1.00 9.09 111 MET A CA 1
ATOM 873 C C . MET A 1 111 ? 24.312 5.185 1.000 1.00 8.30 111 MET A C 1
ATOM 874 O O . MET A 1 111 ? 24.676 6.324 0.673 1.00 8.76 111 MET A O 1
ATOM 879 N N . ILE A 1 112 ? 23.034 4.857 1.185 1.00 7.56 112 ILE A N 1
ATOM 880 C CA . ILE A 1 112 ? 21.971 5.850 1.168 1.00 7.38 112 ILE A CA 1
ATOM 881 C C . ILE A 1 112 ? 21.072 5.642 2.382 1.00 7.02 112 ILE A C 1
ATOM 882 O O . ILE A 1 112 ? 20.763 4.504 2.740 1.00 7.09 112 ILE A O 1
ATOM 887 N N . LEU A 1 113 ? 20.684 6.751 3.007 1.00 6.90 113 LEU A N 1
ATOM 888 C CA . LEU A 1 113 ? 19.771 6.744 4.138 1.00 6.92 113 LEU A CA 1
ATOM 889 C C . LEU A 1 113 ? 18.360 6.958 3.604 1.00 6.61 113 LEU A C 1
ATOM 890 O O . LEU A 1 113 ? 18.121 7.902 2.842 1.00 7.12 113 LEU A O 1
ATOM 895 N N . VAL A 1 114 ? 17.436 6.086 3.999 1.00 6.15 114 VAL A N 1
ATOM 896 C CA . VAL A 1 114 ? 16.089 6.111 3.443 1.00 6.20 114 VAL A CA 1
ATOM 897 C C . VAL A 1 114 ? 15.045 6.141 4.560 1.00 6.05 114 VAL A C 1
ATOM 898 O O . VAL A 1 114 ? 14.936 5.201 5.347 1.00 6.49 114 VAL A O 1
ATOM 902 N N . GLY A 1 115 ? 14.293 7.232 4.627 1.00 6.26 115 GLY A N 1
ATOM 903 C CA . GLY A 1 115 ? 13.156 7.315 5.522 1.00 6.37 115 GLY A CA 1
ATOM 904 C C . GLY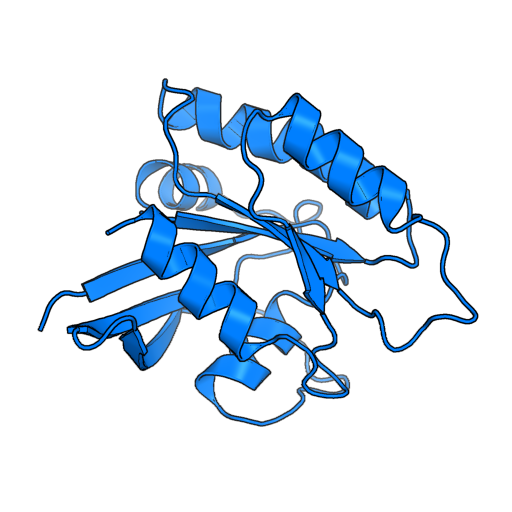 A 1 115 ? 11.889 6.916 4.792 1.00 6.36 115 GLY A C 1
ATOM 905 O O . GLY A 1 115 ? 11.311 7.712 4.046 1.00 6.83 115 GLY A O 1
ATOM 906 N N . ASN A 1 116 ? 11.482 5.670 4.980 1.00 6.22 116 ASN A N 1
ATOM 907 C CA . ASN A 1 116 ? 10.327 5.138 4.291 1.00 6.02 116 ASN A CA 1
ATOM 908 C C . ASN A 1 116 ? 9.019 5.433 5.030 1.00 6.19 116 ASN A C 1
ATOM 909 O O . ASN A 1 116 ? 9.025 5.895 6.179 1.00 6.65 116 ASN A O 1
ATOM 914 N N . LYS A 1 117 ? 7.912 5.138 4.357 1.00 6.55 117 LYS A N 1
ATOM 915 C CA . LYS A 1 117 ? 6.549 5.373 4.823 1.00 7.07 117 LYS A CA 1
ATOM 916 C C . LYS A 1 117 ? 6.198 6.850 4.864 1.00 7.72 117 LYS A C 1
ATOM 917 O O . LYS A 1 117 ? 5.414 7.281 5.703 1.00 7.76 117 LYS A O 1
ATOM 923 N N . CYS A 1 118 ? 6.735 7.620 3.923 1.00 8.27 118 CYS A N 1
ATOM 924 C CA . CYS A 1 118 ? 6.503 9.056 3.932 1.00 9.38 118 CYS A CA 1
ATOM 925 C C . CYS A 1 118 ? 5.051 9.413 3.606 1.00 9.43 118 CYS A C 1
ATOM 926 O O . CYS A 1 118 ? 4.647 10.558 3.794 1.00 9.66 118 CYS A O 1
ATOM 929 N N . ASP A 1 119 ? 4.268 8.438 3.143 1.00 8.82 119 ASP A N 1
ATOM 930 C CA . ASP A 1 119 ? 2.829 8.632 2.964 1.00 9.35 119 ASP A CA 1
ATOM 931 C C . ASP A 1 119 ? 2.100 8.766 4.310 1.00 9.82 119 ASP A C 1
ATOM 932 O O . ASP A 1 119 ? 0.987 9.279 4.358 1.00 10.91 119 ASP A O 1
ATOM 937 N N . LEU A 1 120 ? 2.734 8.319 5.391 1.00 9.49 120 LEU A N 1
ATOM 938 C CA . LEU A 1 120 ? 2.137 8.364 6.725 1.00 9.48 120 LEU A CA 1
ATOM 939 C C . LEU A 1 120 ? 2.521 9.656 7.461 1.00 10.21 120 LEU A C 1
ATOM 940 O O . LEU A 1 120 ? 2.978 9.631 8.602 1.00 9.81 120 LEU A O 1
ATOM 945 N N . GLU A 1 121 ? 2.316 10.792 6.801 1.00 11.31 121 GLU A N 1
ATOM 946 C CA . GLU A 1 121 ? 2.669 12.082 7.391 1.00 12.11 121 GLU A CA 1
ATOM 947 C C . GLU A 1 121 ? 1.967 12.350 8.721 1.00 11.51 121 GLU A C 1
ATOM 948 O O . GLU A 1 121 ? 2.541 12.990 9.608 1.00 11.74 121 GLU A O 1
ATOM 954 N N . ASP A 1 122 ? 0.740 11.856 8.869 1.00 11.16 122 ASP A N 1
ATOM 955 C CA . ASP A 1 122 ? -0.028 12.065 10.096 1.00 11.22 122 ASP A CA 1
ATOM 956 C C . ASP A 1 122 ? 0.492 11.242 11.263 1.00 10.56 122 ASP A C 1
ATOM 957 O O . ASP A 1 122 ? 0.099 11.468 12.411 1.00 11.04 122 ASP A O 1
ATOM 962 N N . GLU A 1 123 ? 1.373 10.295 10.964 1.00 9.71 123 GLU A N 1
ATOM 963 C CA . GLU A 1 123 ? 1.971 9.438 11.977 1.00 9.83 123 GLU A CA 1
ATOM 964 C C . GLU A 1 123 ? 3.481 9.664 12.087 1.00 9.18 123 GLU A C 1
ATOM 965 O O . GLU A 1 123 ? 4.189 8.886 12.722 1.00 9.49 123 GLU A O 1
ATOM 971 N N . ARG A 1 124 ? 3.974 10.732 11.464 1.00 8.94 124 ARG A N 1
ATOM 972 C CA . ARG A 1 124 ? 5.406 11.022 11.503 1.00 9.18 124 ARG A CA 1
ATOM 973 C C . ARG A 1 124 ? 5.936 11.279 12.914 1.00 9.08 124 ARG A C 1
ATOM 974 O O . ARG A 1 124 ? 5.359 12.055 13.674 1.00 9.56 124 ARG A O 1
ATOM 982 N N . VAL A 1 125 ? 7.056 10.644 13.246 1.00 8.97 125 VAL A N 1
ATOM 983 C CA . VAL A 1 125 ? 7.774 10.951 14.474 1.00 9.73 125 VAL A CA 1
ATOM 984 C C . VAL A 1 125 ? 9.230 11.362 14.218 1.00 9.82 125 VAL A C 1
ATOM 985 O O . VAL A 1 125 ? 9.835 12.025 15.061 1.00 11.59 125 VAL A O 1
ATOM 989 N N . VAL A 1 126 ? 9.784 10.985 13.062 1.00 8.82 126 VAL A N 1
ATOM 990 C CA . VAL A 1 126 ? 11.142 11.381 12.702 1.00 9.01 126 VAL A CA 1
ATOM 991 C C . VAL A 1 126 ? 11.058 12.512 11.682 1.00 10.00 126 VAL A C 1
ATOM 992 O O . VAL A 1 126 ? 10.556 12.322 10.576 1.00 10.46 126 VAL A O 1
ATOM 996 N N . GLY A 1 127 ? 11.534 13.694 12.054 1.00 11.32 127 GLY A N 1
ATOM 997 C CA . GLY A 1 127 ? 11.473 14.839 11.161 1.00 12.05 127 GLY A CA 1
ATOM 998 C C . GLY A 1 127 ? 12.426 14.690 9.994 1.00 12.36 127 GLY A C 1
ATOM 999 O O . GLY A 1 127 ? 13.450 14.024 10.108 1.00 12.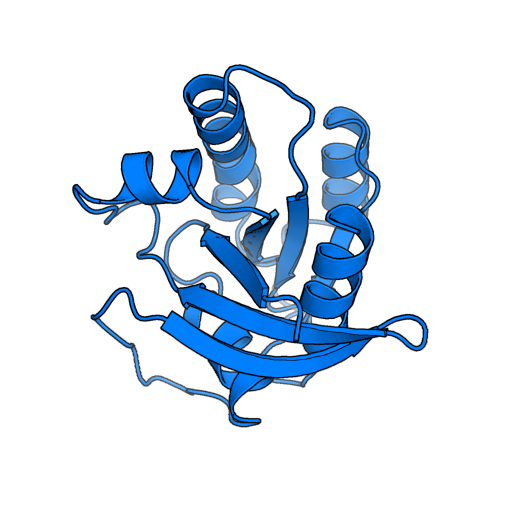46 127 GLY A O 1
ATOM 1000 N N . LYS A 1 128 ? 12.102 15.317 8.866 1.00 12.67 128 LYS A N 1
ATOM 1001 C CA . LYS A 1 128 ? 12.972 15.254 7.697 1.00 13.19 128 LYS A CA 1
ATOM 1002 C C . LYS A 1 128 ? 14.344 15.831 8.034 1.00 12.87 128 LYS A C 1
ATOM 1003 O O . LYS A 1 128 ? 15.375 15.327 7.582 1.00 12.57 128 LYS A O 1
ATOM 1009 N N . GLU A 1 129 ? 14.352 16.876 8.855 1.00 13.20 129 GLU A N 1
ATOM 1010 C CA . GLU A 1 129 ? 15.600 17.484 9.291 1.00 14.08 129 GLU A CA 1
ATOM 1011 C C . GLU A 1 129 ? 16.466 16.509 10.096 1.00 13.36 129 GLU A C 1
ATOM 1012 O O . GLU A 1 129 ? 17.693 16.556 10.028 1.00 13.08 129 GLU A O 1
ATOM 1018 N N . GLN A 1 130 ? 15.827 15.618 10.845 1.00 13.21 130 GLN A N 1
ATOM 1019 C CA . GLN A 1 130 ? 16.545 14.601 11.603 1.00 13.39 130 GLN A CA 1
ATOM 1020 C C . GLN A 1 130 ? 17.340 13.710 10.645 1.00 12.16 130 GLN A C 1
ATOM 1021 O O . GLN A 1 130 ? 18.506 13.391 10.893 1.00 11.54 130 GLN A O 1
ATOM 1027 N N . GLY A 1 131 ? 16.709 13.318 9.543 1.00 11.75 131 GLY A N 1
ATOM 1028 C CA . GLY A 1 131 ? 17.370 12.500 8.541 1.00 11.83 131 GLY A CA 1
ATOM 1029 C C . GLY A 1 131 ? 18.514 13.235 7.870 1.00 12.05 131 GLY A C 1
ATOM 1030 O O . GLY A 1 131 ? 19.596 12.680 7.674 1.00 12.01 131 GLY A O 1
ATOM 1031 N N . GLN A 1 132 ? 18.279 14.493 7.514 1.00 12.43 132 GLN A N 1
ATOM 1032 C CA . GLN A 1 132 ? 19.325 15.309 6.910 1.00 13.50 132 GLN A CA 1
ATOM 1033 C C . GLN A 1 132 ? 20.510 15.458 7.853 1.00 13.21 132 GLN A C 1
ATOM 1034 O O . GLN A 1 132 ? 21.663 15.417 7.425 1.00 13.40 132 GLN A O 1
ATOM 1040 N N . ASN A 1 133 ? 20.218 15.625 9.138 1.00 12.93 133 ASN A N 1
ATOM 1041 C CA . ASN A 1 133 ? 21.263 15.766 10.141 1.00 13.18 133 ASN A CA 1
ATOM 1042 C C . ASN A 1 133 ? 22.086 14.493 10.310 1.00 12.35 133 ASN A C 1
ATOM 1043 O O . ASN A 1 133 ? 23.299 14.556 10.490 1.00 12.29 133 ASN A O 1
ATOM 1048 N N . LEU A 1 134 ? 21.431 13.337 10.251 1.00 11.77 134 LEU A N 1
ATOM 1049 C CA . LEU A 1 134 ? 22.146 12.070 10.360 1.00 11.73 134 LEU A CA 1
ATOM 1050 C C . LEU A 1 134 ? 23.064 11.875 9.156 1.00 11.97 134 LEU A C 1
ATOM 1051 O O . LEU A 1 134 ? 24.222 11.501 9.309 1.00 11.90 134 LEU A O 1
ATOM 1056 N N . ALA A 1 135 ? 22.542 12.131 7.960 1.00 12.37 135 ALA A N 1
ATOM 1057 C CA . ALA A 1 135 ? 23.345 12.055 6.744 1.00 12.81 135 ALA A CA 1
ATOM 1058 C C . ALA A 1 135 ? 24.574 12.950 6.873 1.00 13.15 135 ALA A C 1
ATOM 1059 O O . ALA A 1 135 ? 25.688 12.552 6.543 1.00 13.09 135 ALA A O 1
ATOM 1061 N N . ARG A 1 136 ? 24.368 14.157 7.385 1.00 13.64 136 ARG A N 1
ATOM 1062 C CA . ARG A 1 136 ? 25.472 15.079 7.591 1.00 14.08 136 ARG A CA 1
ATOM 1063 C C . ARG A 1 136 ? 26.492 14.511 8.568 1.00 13.52 136 ARG A C 1
ATOM 1064 O O . ARG A 1 136 ? 27.694 14.599 8.327 1.00 13.23 136 ARG A O 1
ATOM 1072 N N . GLN A 1 137 ? 26.013 13.931 9.667 1.00 13.55 137 GLN A N 1
ATOM 1073 C CA . GLN A 1 137 ? 26.903 13.319 10.648 1.00 13.89 137 GLN A CA 1
ATOM 1074 C C . GLN A 1 137 ? 27.745 12.207 10.028 1.00 13.52 137 GLN A C 1
ATOM 1075 O O . GLN A 1 137 ? 28.882 11.981 10.447 1.00 13.69 137 GLN A O 1
ATOM 1081 N N . TRP A 1 138 ? 27.172 11.523 9.039 1.00 13.18 138 TRP A N 1
ATOM 1082 C CA . TRP A 1 138 ? 27.841 10.442 8.320 1.00 13.03 138 TRP A CA 1
ATOM 1083 C C . TRP A 1 138 ? 28.721 10.936 7.175 1.00 13.11 138 TRP A C 1
ATOM 1084 O O . TRP A 1 138 ? 29.353 10.132 6.483 1.00 13.40 138 TRP A O 1
ATOM 1095 N N . SER A 1 139 ? 28.749 12.251 6.974 1.00 12.97 139 SER A N 1
ATOM 1096 C CA . SER A 1 139 ? 2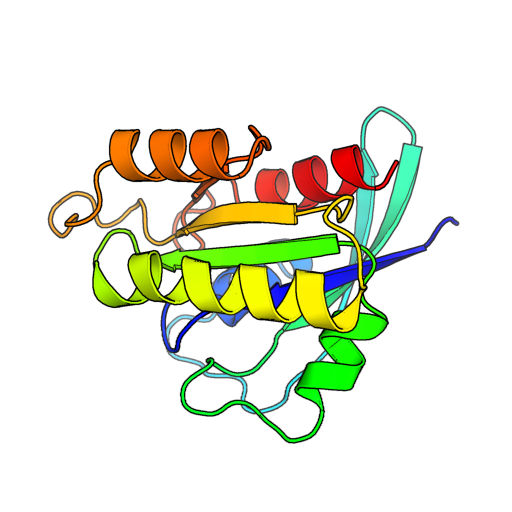9.435 12.852 5.830 1.00 13.18 139 SER A CA 1
ATOM 1097 C C . SER A 1 139 ? 29.024 12.213 4.508 1.00 13.63 139 SER A C 1
ATOM 1098 O O . SER A 1 139 ? 29.849 11.963 3.631 1.00 13.79 139 SER A O 1
ATOM 1101 N N . ASN A 1 140 ? 27.733 11.946 4.378 1.00 14.13 140 ASN A N 1
ATOM 1102 C CA . ASN A 1 140 ? 27.197 11.401 3.147 1.00 14.83 140 ASN A CA 1
ATOM 1103 C C . ASN A 1 140 ? 25.814 11.982 2.910 1.00 14.78 140 ASN A C 1
ATOM 1104 O O . ASN A 1 140 ? 24.884 11.682 3.647 1.00 14.47 140 ASN A O 1
ATOM 1109 N N . CYS A 1 141 ? 25.675 12.820 1.887 1.00 15.28 141 CYS A N 1
ATOM 1110 C CA . CYS A 1 141 ? 24.433 13.565 1.712 1.00 15.60 141 CYS A CA 1
ATOM 1111 C C . CYS A 1 141 ? 23.280 12.749 1.126 1.00 14.19 141 CYS A C 1
ATOM 1112 O O . CYS A 1 141 ? 22.168 13.260 1.032 1.00 14.35 141 CYS A O 1
ATOM 1115 N N . ALA A 1 142 ? 23.527 11.492 0.746 1.00 12.65 142 ALA A N 1
ATOM 1116 C CA . ALA A 1 142 ? 22.497 10.680 0.103 1.00 11.32 142 ALA A CA 1
ATOM 1117 C C . ALA A 1 142 ? 21.430 10.297 1.110 1.00 10.14 142 ALA A C 1
ATOM 1118 O O . ALA A 1 142 ? 21.630 9.428 1.960 1.00 9.92 142 ALA A O 1
ATOM 1120 N N . PHE A 1 143 ? 20.294 10.969 0.995 1.00 9.81 143 PHE A N 1
ATOM 1121 C CA . PHE A 1 143 ? 19.188 10.820 1.916 1.00 9.56 143 PHE A CA 1
ATOM 1122 C C . PHE A 1 143 ? 17.909 11.119 1.165 1.00 9.10 143 PHE A C 1
ATOM 1123 O O . PHE A 1 143 ? 17.778 12.171 0.539 1.00 9.95 143 PHE A O 1
ATOM 1131 N N . LEU A 1 144 ? 16.972 10.183 1.227 1.00 8.38 144 LEU A N 1
ATOM 1132 C CA . LEU A 1 144 ? 15.654 10.360 0.643 1.00 8.35 144 LEU A CA 1
ATOM 1133 C C . LEU A 1 144 ? 14.598 9.907 1.617 1.00 7.91 144 LEU A C 1
ATOM 1134 O O . LEU A 1 144 ? 14.816 8.973 2.381 1.00 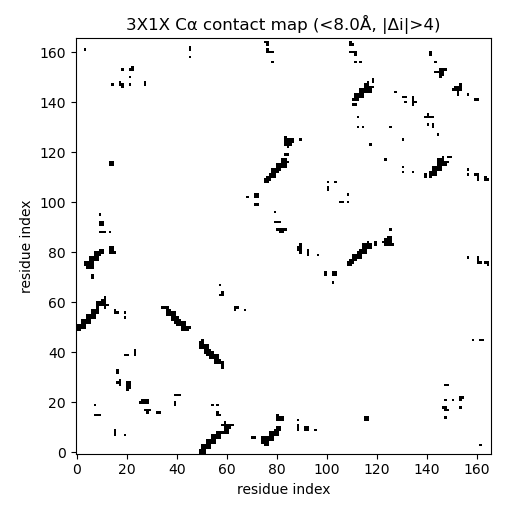8.08 144 LEU A O 1
ATOM 1139 N N . GLU A 1 145 ? 13.443 10.557 1.551 1.00 7.50 145 GLU A N 1
ATOM 11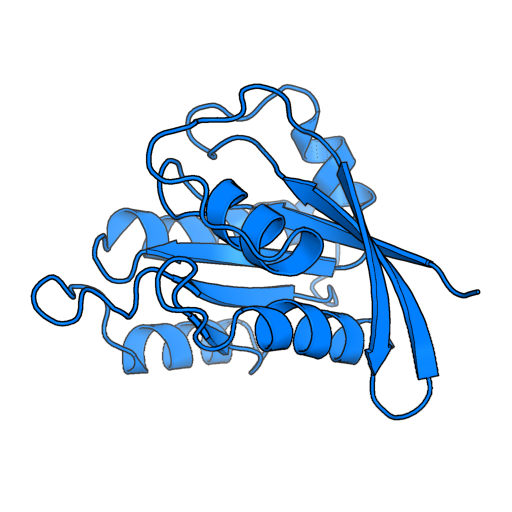40 C CA . GLU A 1 145 ? 12.237 9.996 2.122 1.00 7.88 145 GLU A CA 1
ATOM 1141 C C . GLU A 1 145 ? 11.434 9.367 0.997 1.00 7.78 145 GLU A C 1
ATOM 1142 O O . GLU A 1 145 ? 11.337 9.919 -0.099 1.00 9.23 145 GLU A O 1
ATOM 1148 N N . SER A 1 146 ? 10.879 8.197 1.270 1.00 7.20 146 SER A N 1
ATOM 1149 C CA . SER A 1 146 ? 10.250 7.389 0.238 1.00 7.06 146 SER A CA 1
ATOM 1150 C C . SER A 1 146 ? 8.929 6.824 0.721 1.00 6.94 146 SER A C 1
ATOM 1151 O O . SER A 1 146 ? 8.648 6.798 1.925 1.00 6.94 146 SER A O 1
ATOM 1154 N N . SER A 1 147 ? 8.144 6.317 -0.223 1.00 7.06 147 SER A N 1
ATOM 1155 C CA . SER A 1 147 ? 6.978 5.515 0.105 1.00 7.11 147 SER A CA 1
ATOM 1156 C C . SER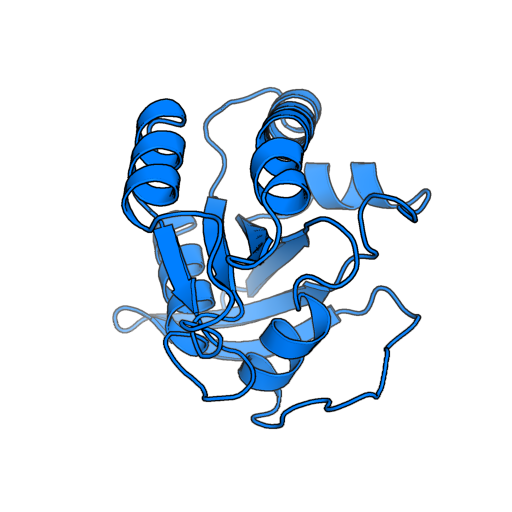 A 1 147 ? 6.863 4.360 -0.872 1.00 6.99 147 SER A C 1
ATOM 1157 O O . SER A 1 147 ? 6.617 4.566 -2.060 1.00 7.13 147 SER A O 1
ATOM 1160 N N . ALA A 1 148 ? 7.031 3.145 -0.368 1.00 7.34 148 ALA A N 1
ATOM 1161 C CA . ALA A 1 148 ? 6.805 1.958 -1.174 1.00 7.92 148 ALA A CA 1
ATOM 1162 C C . ALA A 1 148 ? 5.347 1.851 -1.597 1.00 8.54 148 ALA A C 1
ATOM 1163 O O . ALA A 1 148 ? 5.036 1.286 -2.642 1.00 9.21 148 ALA A O 1
ATOM 1165 N N . LYS A 1 149 ? 4.454 2.389 -0.771 1.00 8.98 149 LYS A N 1
ATOM 1166 C CA . LYS A 1 149 ? 3.025 2.315 -1.044 1.00 10.37 149 LYS A CA 1
ATOM 1167 C C . LYS A 1 149 ? 2.609 3.265 -2.160 1.00 11.10 149 LYS A C 1
ATOM 1168 O O . LYS A 1 149 ? 1.878 2.880 -3.072 1.00 11.53 149 LYS A O 1
ATOM 1174 N N . SER A 1 150 ? 3.079 4.506 -2.092 1.00 11.46 150 SER A N 1
ATOM 1175 C CA . SER A 1 150 ? 2.666 5.520 -3.053 1.00 12.34 150 SER A CA 1
ATOM 1176 C C . SER A 1 150 ? 3.616 5.664 -4.243 1.00 11.99 150 SER A C 1
ATOM 1177 O O . SER A 1 150 ? 3.330 6.434 -5.160 1.00 12.62 150 SER A O 1
ATOM 1180 N N . LYS A 1 151 ? 4.733 4.936 -4.218 1.00 11.21 151 LYS A N 1
ATOM 1181 C CA . LYS A 1 151 ? 5.773 5.030 -5.247 1.00 11.37 151 LYS A CA 1
ATOM 1182 C C . LYS A 1 151 ? 6.343 6.436 -5.312 1.00 11.51 151 LYS A C 1
ATOM 1183 O O . LYS A 1 151 ? 6.387 7.046 -6.376 1.00 12.48 151 LYS A O 1
ATOM 1189 N N . ILE A 1 152 ? 6.742 6.961 -4.168 1.00 10.06 152 ILE A N 1
ATOM 1190 C CA . ILE A 1 152 ? 7.490 8.205 -4.109 1.00 9.83 152 ILE A CA 1
ATOM 1191 C C . ILE A 1 152 ? 8.945 7.881 -3.814 1.00 8.18 152 ILE A C 1
ATOM 1192 O O . ILE A 1 152 ? 9.243 7.250 -2.791 1.00 7.57 152 ILE A O 1
ATOM 1197 N N . ASN A 1 153 ? 9.837 8.315 -4.705 1.00 8.22 153 ASN A N 1
ATOM 1198 C CA . ASN A 1 153 ? 11.287 8.169 -4.552 1.00 8.51 153 ASN A CA 1
ATOM 1199 C C . ASN A 1 153 ? 11.804 6.730 -4.487 1.00 8.42 153 ASN A C 1
ATOM 1200 O O . ASN A 1 153 ? 12.956 6.496 -4.133 1.00 9.03 153 ASN A O 1
ATOM 1205 N N . VAL A 1 154 ? 10.980 5.770 -4.886 1.00 7.67 154 VAL A N 1
ATOM 1206 C CA . VAL A 1 154 ? 11.395 4.377 -4.826 1.00 7.91 154 VAL A CA 1
ATOM 1207 C C . VAL A 1 154 ? 12.519 4.098 -5.822 1.00 8.21 154 VAL A C 1
ATOM 1208 O O . VAL A 1 154 ? 13.566 3.556 -5.453 1.00 8.61 154 VAL A O 1
ATOM 1212 N N . ASN A 1 155 ? 12.314 4.470 -7.078 1.00 8.52 155 ASN A N 1
ATOM 1213 C CA . ASN A 1 155 ? 13.360 4.249 -8.062 1.00 9.33 155 ASN A CA 1
ATOM 1214 C C . ASN A 1 155 ? 14.591 5.054 -7.682 1.00 8.73 155 ASN A C 1
ATOM 1215 O O . ASN A 1 155 ? 15.718 4.581 -7.827 1.00 8.59 155 ASN A O 1
ATOM 1220 N N . GLU A 1 156 ? 14.376 6.264 -7.171 1.00 8.51 156 GLU A N 1
ATOM 1221 C CA . GLU A 1 156 ? 15.484 7.159 -6.879 1.00 8.70 156 GLU A CA 1
ATOM 1222 C C . GLU A 1 156 ? 16.436 6.629 -5.802 1.00 8.46 156 GLU A C 1
ATOM 1223 O O . GLU A 1 156 ? 17.630 6.919 -5.842 1.00 8.67 156 GLU A O 1
ATOM 1229 N N . ILE A 1 157 ? 15.924 5.849 -4.850 1.00 8.38 157 ILE A N 1
ATOM 1230 C CA . ILE A 1 157 ? 16.795 5.206 -3.867 1.00 8.54 157 ILE A CA 1
ATOM 1231 C C . ILE A 1 157 ? 17.900 4.438 -4.564 1.00 8.30 157 ILE A C 1
ATOM 1232 O O . ILE A 1 157 ? 19.074 4.556 -4.231 1.00 8.45 157 ILE A O 1
ATOM 1237 N N . PHE A 1 158 ? 17.500 3.627 -5.532 1.00 8.36 158 PHE A N 1
ATOM 1238 C CA . PHE A 1 158 ? 18.423 2.715 -6.176 1.00 8.43 158 PHE A CA 1
ATOM 1239 C C . PHE A 1 158 ? 19.290 3.419 -7.209 1.00 8.70 158 PHE A C 1
ATOM 1240 O O . PHE A 1 158 ? 20.485 3.140 -7.307 1.00 9.10 158 PHE A O 1
ATOM 1248 N N . TYR A 1 159 ? 18.713 4.381 -7.926 1.00 8.45 159 TYR A N 1
ATOM 1249 C CA . TYR A 1 159 ? 19.512 5.183 -8.844 1.00 8.71 159 TYR A CA 1
ATOM 1250 C C . TYR A 1 159 ? 20.590 5.9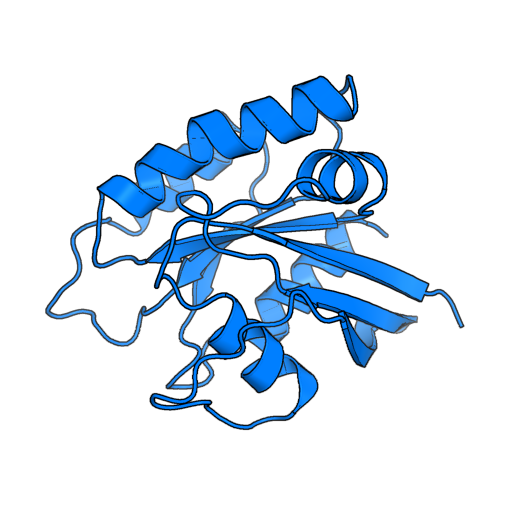48 -8.077 1.00 8.61 159 TYR A C 1
ATOM 1251 O O . TYR A 1 159 ? 21.746 6.015 -8.509 1.00 8.66 159 TYR A O 1
ATOM 1260 N N . ASP A 1 160 ? 20.200 6.551 -6.953 1.00 8.73 160 ASP A N 1
ATOM 1261 C CA . ASP A 1 160 ? 21.146 7.345 -6.185 1.00 9.23 160 ASP A CA 1
ATOM 1262 C C . ASP A 1 160 ? 22.193 6.466 -5.534 1.00 9.51 160 ASP A C 1
ATOM 1263 O O . ASP A 1 160 ? 23.332 6.882 -5.352 1.00 9.84 160 ASP A O 1
ATOM 1268 N N . LEU A 1 161 ? 21.820 5.245 -5.178 1.00 9.56 161 LEU A N 1
ATOM 1269 C CA . LEU A 1 161 ? 22.811 4.338 -4.634 1.00 9.68 161 LEU A CA 1
ATOM 1270 C C . LEU A 1 161 ? 23.811 3.939 -5.728 1.00 9.89 161 LEU A C 1
ATOM 1271 O O . LEU A 1 161 ? 25.017 3.911 -5.482 1.00 10.31 161 LEU A O 1
ATOM 1276 N N . VAL A 1 162 ? 23.312 3.668 -6.935 1.00 9.92 162 VAL A N 1
ATOM 1277 C CA . VAL A 1 162 ? 24.175 3.412 -8.089 1.00 10.36 162 VAL A CA 1
ATOM 1278 C C . VAL A 1 162 ? 25.138 4.572 -8.340 1.00 10.80 162 VAL A C 1
ATOM 1279 O O . VAL A 1 162 ? 26.318 4.358 -8.602 1.00 11.19 162 VAL A O 1
ATOM 1283 N N . ARG A 1 163 ? 24.642 5.804 -8.239 1.00 11.06 163 ARG A N 1
ATOM 1284 C CA . ARG A 1 163 ? 25.492 6.981 -8.433 1.00 12.15 163 ARG A CA 1
ATOM 1285 C C . ARG A 1 163 ? 26.690 6.997 -7.488 1.00 13.93 163 ARG A C 1
ATOM 1286 O O . ARG A 1 163 ? 27.759 7.481 -7.837 1.00 14.45 163 ARG A O 1
ATOM 1294 N N . GLN A 1 164 ? 26.523 6.453 -6.294 1.00 15.08 164 GLN A N 1
ATOM 1295 C CA . GLN A 1 164 ? 27.629 6.428 -5.351 1.00 16.43 164 GLN A CA 1
ATOM 1296 C C . GLN A 1 164 ? 28.649 5.354 -5.659 1.00 16.99 164 GLN A C 1
ATOM 1297 O O . GLN A 1 164 ? 29.841 5.524 -5.404 1.00 17.43 164 GLN A O 1
ATOM 1303 N N . ILE A 1 165 ? 28.173 4.233 -6.177 1.00 17.18 165 ILE A N 1
ATOM 1304 C CA . ILE A 1 165 ? 29.057 3.139 -6.526 1.00 17.51 165 ILE A CA 1
ATOM 1305 C C . ILE A 1 165 ? 29.892 3.503 -7.750 1.00 18.51 165 ILE A C 1
ATOM 1306 O O . ILE A 1 165 ? 31.093 3.228 -7.790 1.00 18.77 165 ILE A O 1
ATOM 1311 N N . ASN A 1 166 ? 29.255 4.142 -8.730 1.00 19.12 166 ASN A N 1
ATOM 1312 C CA . ASN A 1 166 ? 29.919 4.558 -9.968 1.00 20.05 166 ASN A CA 1
ATOM 1313 C C . ASN A 1 166 ? 31.191 5.366 -9.738 1.00 20.30 166 ASN A C 1
ATOM 1314 O O . ASN A 1 166 ? 31.268 6.158 -8.802 1.00 20.46 166 ASN A O 1
#

B-factor: mean 12.18, std 4.91, range [5.55, 31.48]

Solvent-accessible surface area: 8316 Å² total; per-residue (Å²): 137,111,87,3,78,2,6,1,0,0,2,37,61,0,14,13,25,11,2,0,11,9,2,27,99,41,98,62,29,113,198,168,104,32,120,118,37,67,48,30,136,58,82,10,106,3,84,92,76,99,0,34,0,58,0,21,4,4,17,8,42,135,133,124,48,113,91,11,78,99,27,1,114,89,4,62,0,0,1,0,0,0,4,0,38,33,58,72,13,11,88,59,0,74,103,11,35,80,49,0,30,150,30,52,131,59,111,125,11,33,6,1,1,0,0,3,62,19,59,65,94,140,92,64,82,0,29,109,123,65,0,69,50,16,3,153,139,17,109,38,125,19,30,32,24,0,0,4,119,55,130,82,60,6,67,61,2,1,54,32,0,0,99,56,41,80

Organism: Rattus norvegicus (NCBI:txid10116)

Foldseek 3Di:
DAEAEEEEAFAPPQQLVLLLCCQQPVDGCVPDDDPDQAWGWDWDAAPNRIYIYIYTRAHGPVPGDPCVLVCLQPHQAYEYEGEQLDVVRVVVVVVVLVSSCVSNVHLLGQYAYEHEPVVVVVRGDHDPVNQCVVCVVSVHRRYDYAYSVVGRCSNVSVSVSVVSSD

Radius of gyration: 14.48 Å; Cα contacts (8 Å, |Δi|>4): 325; chains: 1; bounding box: 37×33×37 Å

InterPro domains:
  IPR001806 Small GTPase [PF00071] (5-166)
  IPR001806 Small GTPase [PS51421] (1-184)
  IPR001806 Small GTPase [SM00174] (6-168)
  IPR005225 Small GTP-binding domain [TIGR00231] (1-159)
  IPR020849 Small GTPase, Ras-type [PTHR24070] (3-174)
  IPR027417 P-loop containing nucleoside triphosphate hydrolase [G3DSA:3.40.50.300] (1-167)
  IPR027417 P-loop containing nucleoside triphosphate hydrolase [SSF52540] (2-165)
  IPR038851 Ras-related protein Rap1 [cd04175] (3-167)

Sequence (166 aa):
MREYKLVVLGSGGVGKSALTVQFVQGIFVEKYDPTIEDSYRKQVEVDAQQCMLEILDTAGTEQFTAMRDLYMKNGQGFALVYSITAQSTFNDLQDLREQILRVKDTDDVPMILVGNKCDLEDERVVGKEQGQNLARQWSNCAFLESSAKSKINVNEIFYDLVRQIN

Secondary structure (DSSP, 8-state):
--EEEEEEE-STTSSHHHHHHHHHHS---TT----S--EEEEEEEETTEEEEEEEEEPPPGGG--TTHHHHHHH-SEEEEEEETT-HHHHHHHHHHHHHHHHHHTSS---EEEEEE-TT-GGG--S-HHHHHHHHHHTT---EEE-BTTTTBSHHHHHHHHHHHH-

GO terms:
  GO:0009743 response to carbohydrate (P, IEP)
  GO:1904322 cellular response to forskolin (P, IDA)
  GO:0097211 cellular response to gonadotropin-releasing hormone (P, IEP)
  GO:0005525 GTP binding (F, TAS)
  GO:0003924 GTPase activity (F, TAS)

CATH classification: 3.40.50.300